Protein AF-A0A9P8IUN4-F1 (afdb_monomer_lite)

Secondary structure (DSSP, 8-state):
-----B-S-TTSPPPPHHHHHHHHHT----SS-BS-TTSS-HHHHHHHHHHHHHHS-HHHHHHHHHHHHHTS-GGG--SS---HHHHHHHHHHTT--PPPEEEETTTEEEE------------------------------------

Organism: NCBI:txid1042133

pLDDT: mean 72.27, std 20.56, range [28.48, 96.0]

Foldseek 3Di:
DPFAEEDQQPLPAHADPQLSVQLVVLDDTHPYHDHQVLQADVVSVLSSLLSCLVPPDLANQQRNLQSNQLSHDPPPPTPDNRDSVVSVVSSVVSVHNHFHWHDDPSNDIDGDDDPDPDDDDDDDDDDDDDDDDDDDDDDDDDDDDDD

Structure (mmCIF, N/CA/C/O backbone):
data_AF-A0A9P8IUN4-F1
#
_entry.id   AF-A0A9P8IUN4-F1
#
loop_
_atom_site.group_PDB
_atom_site.id
_atom_site.type_symbol
_atom_site.label_atom_id
_atom_site.label_alt_id
_atom_site.label_comp_id
_atom_site.label_asym_id
_atom_site.label_entity_id
_atom_site.label_seq_id
_atom_site.pdbx_PDB_ins_code
_atom_site.Cartn_x
_atom_site.Cartn_y
_atom_site.Cartn_z
_atom_site.occupancy
_atom_site.B_iso_or_equiv
_atom_site.auth_seq_id
_atom_site.auth_comp_id
_atom_site.auth_asym_id
_atom_site.auth_atom_id
_atom_site.pdbx_PDB_model_num
ATOM 1 N N . MET A 1 1 ? 13.930 -18.709 -18.465 1.00 41.34 1 MET A N 1
ATOM 2 C CA . MET A 1 1 ? 14.511 -17.726 -17.525 1.00 41.34 1 MET A CA 1
ATOM 3 C C . MET A 1 1 ? 13.594 -17.711 -16.317 1.00 41.34 1 MET A C 1
ATOM 5 O O . MET A 1 1 ? 12.391 -17.761 -16.528 1.00 41.34 1 MET A O 1
ATOM 9 N N . ALA A 1 2 ? 14.115 -17.779 -15.091 1.00 50.69 2 ALA A N 1
ATOM 10 C CA . ALA A 1 2 ? 13.256 -17.663 -13.914 1.00 50.69 2 ALA A CA 1
ATOM 11 C C . ALA A 1 2 ? 12.711 -16.230 -13.888 1.00 50.69 2 ALA A C 1
ATOM 13 O O . ALA A 1 2 ? 13.492 -15.288 -13.792 1.00 50.69 2 ALA A O 1
ATOM 14 N N . HIS A 1 3 ? 11.403 -16.074 -14.077 1.00 60.62 3 HIS A N 1
ATOM 15 C CA . HIS A 1 3 ? 10.742 -14.786 -13.914 1.00 60.62 3 HIS A CA 1
ATOM 16 C C . HIS A 1 3 ? 10.888 -14.376 -12.440 1.00 60.62 3 HIS A C 1
ATOM 18 O O . HIS A 1 3 ? 10.701 -15.203 -11.544 1.00 60.62 3 HIS A O 1
ATOM 24 N N . GLY A 1 4 ? 11.319 -13.141 -12.198 1.00 64.94 4 GLY A N 1
ATOM 25 C CA . GLY A 1 4 ? 11.486 -12.566 -10.871 1.00 64.94 4 GLY A CA 1
ATOM 26 C C . GLY A 1 4 ? 10.167 -12.509 -10.107 1.00 64.94 4 GLY A C 1
ATOM 27 O O . GLY A 1 4 ? 9.093 -12.555 -10.698 1.00 64.94 4 GLY A O 1
ATOM 28 N N . GLN A 1 5 ? 10.261 -12.415 -8.785 1.00 76.12 5 GLN A N 1
ATOM 29 C CA . GLN A 1 5 ? 9.135 -12.195 -7.877 1.00 76.12 5 GLN A CA 1
ATOM 30 C C . GLN A 1 5 ? 9.421 -10.964 -7.018 1.00 76.12 5 GLN A C 1
ATOM 32 O O . GLN A 1 5 ? 10.566 -10.504 -6.945 1.00 76.12 5 GLN A O 1
ATOM 37 N N . PHE A 1 6 ? 8.391 -10.456 -6.354 1.00 80.50 6 PHE A N 1
ATOM 38 C CA . PHE A 1 6 ? 8.557 -9.434 -5.334 1.00 80.50 6 PHE A CA 1
ATOM 39 C C . PHE A 1 6 ? 9.174 -10.007 -4.064 1.00 80.50 6 PHE A C 1
ATOM 41 O O . PHE A 1 6 ? 8.747 -11.052 -3.565 1.00 80.50 6 PHE A O 1
ATOM 48 N N . ASN A 1 7 ? 10.161 -9.296 -3.529 1.00 78.81 7 ASN A N 1
ATOM 49 C CA . ASN A 1 7 ? 10.559 -9.452 -2.143 1.00 78.81 7 ASN A CA 1
ATOM 50 C C . ASN A 1 7 ? 9.617 -8.591 -1.292 1.00 78.81 7 ASN A C 1
ATOM 52 O O . ASN A 1 7 ? 9.573 -7.379 -1.454 1.00 78.81 7 ASN A O 1
ATOM 56 N N . PHE A 1 8 ? 8.842 -9.229 -0.419 1.00 78.38 8 PHE A N 1
ATOM 57 C CA . PHE A 1 8 ? 7.863 -8.571 0.454 1.00 78.38 8 PHE A CA 1
ATOM 58 C C . PHE A 1 8 ? 8.358 -8.446 1.902 1.00 78.38 8 PHE A C 1
ATOM 60 O O . PHE A 1 8 ? 7.545 -8.373 2.819 1.00 78.38 8 PHE A O 1
ATOM 67 N N . THR A 1 9 ? 9.669 -8.540 2.115 1.00 75.88 9 THR A N 1
ATOM 68 C CA . THR A 1 9 ? 10.333 -8.307 3.405 1.00 75.88 9 THR A CA 1
ATOM 69 C C . THR A 1 9 ? 11.762 -7.755 3.237 1.00 75.88 9 THR A C 1
ATOM 71 O O . THR A 1 9 ? 12.655 -8.207 3.952 1.00 75.88 9 THR A O 1
ATOM 74 N N . PRO A 1 10 ? 12.082 -6.868 2.275 1.00 67.50 10 PRO A N 1
ATOM 75 C CA . PRO A 1 10 ? 13.448 -6.343 2.164 1.00 67.50 10 PRO A CA 1
ATOM 76 C C . PRO A 1 10 ? 13.849 -5.470 3.369 1.00 67.50 10 PRO A C 1
ATOM 78 O O . PRO A 1 10 ? 15.041 -5.393 3.652 1.00 67.50 10 PRO A O 1
ATOM 81 N N . SER A 1 11 ? 12.891 -4.899 4.110 1.00 70.56 11 SER A N 1
ATOM 82 C CA . SER A 1 11 ? 13.111 -4.239 5.410 1.00 70.56 11 SER A CA 1
ATOM 83 C C . SER A 1 11 ? 12.926 -5.154 6.634 1.00 70.56 11 SER A C 1
ATOM 85 O O . SER A 1 11 ? 12.839 -4.662 7.753 1.00 70.56 11 SER A O 1
ATOM 87 N N . ASP A 1 12 ? 12.795 -6.472 6.440 1.00 78.56 12 ASP A N 1
ATOM 88 C CA . ASP A 1 12 ? 12.379 -7.454 7.461 1.00 78.56 12 ASP A CA 1
ATOM 89 C C . ASP A 1 12 ? 10.958 -7.245 8.039 1.00 78.56 12 ASP A C 1
ATOM 91 O O . ASP A 1 12 ? 10.479 -8.068 8.826 1.00 78.56 12 ASP A O 1
ATOM 95 N N . ILE A 1 13 ? 10.218 -6.226 7.582 1.00 77.56 13 ILE A N 1
ATOM 96 C CA . ILE A 1 13 ? 8.808 -6.028 7.933 1.00 77.56 13 ILE A CA 1
ATOM 97 C C . ILE A 1 13 ? 7.916 -6.885 7.020 1.00 77.56 13 ILE A C 1
ATOM 99 O O . ILE A 1 13 ? 7.947 -6.741 5.795 1.00 77.56 13 ILE A O 1
ATOM 103 N N . PRO A 1 14 ? 7.065 -7.765 7.578 1.00 81.00 14 PRO A N 1
ATOM 104 C CA . PRO A 1 14 ? 6.134 -8.551 6.784 1.00 81.00 14 PRO A CA 1
ATOM 105 C C . PRO A 1 14 ? 5.013 -7.683 6.214 1.00 81.00 14 PRO A C 1
ATOM 107 O O . PRO A 1 14 ? 4.240 -7.065 6.946 1.00 81.00 14 PRO A O 1
ATOM 110 N N . TRP A 1 15 ? 4.866 -7.713 4.890 1.00 85.75 15 TRP A N 1
ATOM 111 C CA . TRP A 1 15 ? 3.750 -7.047 4.226 1.00 85.75 15 TRP A CA 1
ATOM 112 C C . TRP A 1 15 ? 2.406 -7.712 4.561 1.00 85.75 15 TRP A C 1
ATOM 114 O O . TRP A 1 15 ? 2.327 -8.950 4.614 1.00 85.75 15 TRP A O 1
ATOM 124 N N . PRO A 1 16 ? 1.315 -6.928 4.668 1.00 86.62 16 PRO A N 1
ATOM 125 C CA . PRO A 1 16 ? -0.036 -7.464 4.786 1.00 86.62 16 PRO A CA 1
ATOM 126 C C . PRO A 1 16 ? -0.366 -8.454 3.662 1.00 86.62 16 PRO A C 1
ATOM 128 O O . PRO A 1 16 ? -0.037 -8.233 2.494 1.00 86.62 16 PRO A O 1
ATOM 131 N N . THR A 1 17 ? -1.055 -9.550 3.993 1.00 90.00 17 THR A N 1
ATOM 132 C CA . THR A 1 17 ? -1.364 -10.607 3.009 1.00 90.00 17 THR A CA 1
ATOM 133 C C . THR A 1 17 ? -2.236 -10.080 1.869 1.00 90.00 17 THR A C 1
ATOM 135 O O . THR A 1 17 ? -1.988 -10.413 0.704 1.00 90.00 17 THR A O 1
ATOM 138 N N . CYS A 1 18 ? -3.212 -9.219 2.170 1.00 91.75 18 CYS A N 1
ATOM 139 C CA . CYS A 1 18 ? -4.026 -8.591 1.137 1.00 91.75 18 CYS A CA 1
ATOM 140 C C . CYS A 1 18 ? -3.193 -7.689 0.2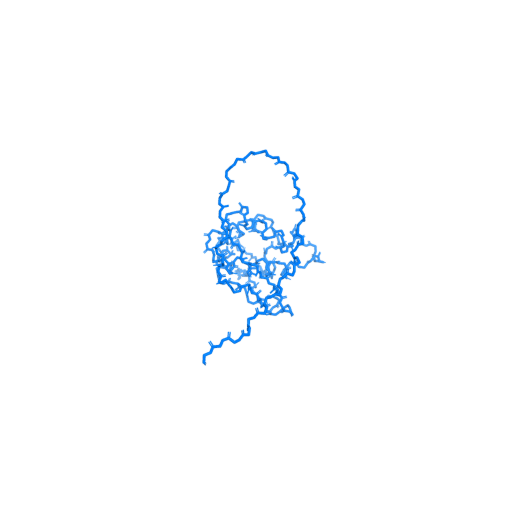05 1.00 91.75 18 CYS A C 1
ATOM 142 O O . CYS A 1 18 ? -3.283 -7.830 -1.014 1.00 91.75 18 CYS A O 1
ATOM 144 N N . ALA A 1 19 ? -2.284 -6.869 0.748 1.00 89.19 19 ALA A N 1
ATOM 145 C CA . ALA A 1 19 ? -1.389 -6.029 -0.054 1.00 89.19 19 ALA A CA 1
ATOM 146 C C . ALA A 1 19 ? -0.497 -6.861 -0.991 1.00 89.19 19 ALA A C 1
ATOM 148 O O . ALA A 1 19 ? -0.406 -6.575 -2.182 1.00 89.19 19 ALA A O 1
ATOM 149 N N . ARG A 1 20 ? 0.076 -7.968 -0.498 1.00 89.50 20 ARG A N 1
ATOM 150 C CA . ARG A 1 20 ? 0.850 -8.912 -1.329 1.00 89.50 20 ARG A CA 1
ATOM 151 C C . ARG A 1 20 ? 0.022 -9.486 -2.478 1.00 89.50 20 ARG A C 1
ATOM 153 O O . ARG A 1 20 ? 0.532 -9.666 -3.583 1.00 89.50 20 ARG A O 1
ATOM 160 N N . THR A 1 21 ? -1.250 -9.780 -2.220 1.00 90.88 21 THR A N 1
ATOM 161 C CA . THR A 1 21 ? -2.184 -10.282 -3.236 1.00 90.88 21 THR A CA 1
ATOM 162 C C . THR A 1 21 ? -2.454 -9.218 -4.298 1.00 90.88 21 THR A C 1
ATOM 164 O O . THR A 1 21 ? -2.360 -9.522 -5.485 1.00 90.88 21 THR A O 1
ATOM 167 N N . CYS A 1 22 ? -2.690 -7.970 -3.889 1.00 91.56 22 CYS A N 1
ATOM 168 C CA . CYS A 1 22 ? -2.855 -6.837 -4.799 1.00 91.56 22 CYS A CA 1
ATOM 169 C C . CYS A 1 22 ? -1.603 -6.559 -5.640 1.00 91.56 22 CYS A C 1
ATOM 171 O O . CYS A 1 22 ? -1.721 -6.345 -6.846 1.00 91.56 22 CYS A O 1
ATOM 173 N N . CYS A 1 23 ? -0.408 -6.639 -5.049 1.00 88.50 23 CYS A N 1
ATOM 174 C CA . CYS A 1 23 ? 0.848 -6.539 -5.791 1.00 88.50 23 CYS A CA 1
ATOM 175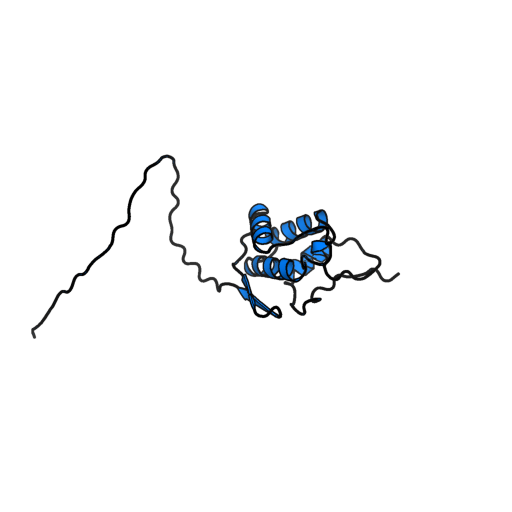 C C . CYS A 1 23 ? 0.948 -7.635 -6.855 1.00 88.50 23 CYS A C 1
ATOM 177 O O . CYS A 1 23 ? 1.170 -7.336 -8.023 1.00 88.50 23 CYS A O 1
ATOM 179 N N . ASN A 1 24 ? 0.734 -8.899 -6.480 1.00 87.38 24 ASN A N 1
ATOM 180 C CA . ASN A 1 24 ? 0.812 -10.018 -7.423 1.00 87.38 24 ASN A CA 1
ATOM 181 C C . ASN A 1 24 ? -0.247 -9.942 -8.533 1.00 87.38 24 ASN A C 1
ATOM 183 O O . ASN A 1 24 ? 0.030 -10.351 -9.656 1.00 87.38 24 ASN A O 1
ATOM 187 N N . ALA A 1 25 ? -1.444 -9.424 -8.239 1.00 86.88 25 ALA A N 1
ATOM 188 C CA . ALA A 1 25 ? -2.509 -9.261 -9.228 1.00 86.88 25 ALA A CA 1
ATOM 189 C C . ALA A 1 25 ? -2.161 -8.230 -10.314 1.00 86.88 25 ALA A C 1
ATOM 191 O O . ALA A 1 25 ? -2.628 -8.357 -11.442 1.00 86.88 25 ALA A O 1
ATOM 192 N N . ASN A 1 26 ? -1.330 -7.243 -9.976 1.00 82.56 26 ASN A N 1
ATOM 193 C CA . ASN A 1 26 ? -0.892 -6.181 -10.881 1.00 82.56 26 ASN A CA 1
ATOM 194 C C . ASN A 1 26 ? 0.553 -6.378 -11.373 1.00 82.56 26 ASN A C 1
ATOM 196 O O . ASN A 1 26 ? 1.123 -5.481 -11.989 1.00 82.56 26 ASN A O 1
ATOM 200 N N . PHE A 1 27 ? 1.177 -7.521 -11.065 1.00 81.00 27 PHE A N 1
ATOM 201 C CA . PHE A 1 27 ? 2.582 -7.773 -11.364 1.00 81.00 27 PHE A CA 1
ATOM 202 C C . PHE A 1 27 ? 2.801 -8.196 -12.812 1.00 81.00 27 PHE A C 1
ATOM 204 O O . PHE A 1 27 ? 2.441 -9.308 -13.209 1.00 81.00 27 PHE A O 1
ATOM 211 N N . ASP A 1 28 ? 3.520 -7.365 -13.558 1.00 72.25 28 ASP A N 1
ATOM 212 C CA . ASP A 1 28 ? 4.148 -7.786 -14.804 1.00 72.25 28 ASP A CA 1
ATOM 213 C C . ASP A 1 28 ? 5.421 -8.585 -14.500 1.00 72.25 28 ASP A C 1
ATOM 215 O O . ASP A 1 28 ? 6.231 -8.204 -13.664 1.00 72.25 28 ASP A O 1
ATOM 219 N N . GLN A 1 29 ? 5.623 -9.729 -15.155 1.00 72.25 29 GLN A N 1
ATOM 220 C CA . GLN A 1 29 ? 6.773 -10.594 -14.873 1.00 72.25 29 GLN A CA 1
ATOM 221 C C . GLN A 1 29 ? 8.110 -9.899 -15.189 1.00 72.25 29 GLN A C 1
ATOM 223 O O . GLN A 1 29 ? 8.443 -9.687 -16.356 1.00 72.25 29 GLN A O 1
ATOM 228 N N . PHE A 1 30 ? 8.939 -9.640 -14.171 1.00 70.19 30 PHE A N 1
ATOM 229 C CA . PHE A 1 30 ? 10.271 -9.049 -14.367 1.00 70.19 30 PHE A CA 1
ATOM 230 C C . PHE A 1 30 ? 11.357 -10.109 -14.624 1.00 70.19 30 PHE A C 1
ATOM 232 O O . PHE A 1 30 ? 11.246 -11.243 -14.161 1.00 70.19 30 PHE A O 1
ATOM 239 N N . PRO A 1 31 ? 12.465 -9.775 -15.314 1.00 73.19 31 PRO A N 1
ATOM 240 C CA . PRO A 1 31 ? 13.586 -10.701 -15.524 1.00 73.19 31 PRO A CA 1
ATOM 241 C C . PRO A 1 31 ? 14.404 -11.020 -14.260 1.00 73.19 31 PRO A C 1
ATOM 243 O O . PRO A 1 31 ? 15.189 -11.967 -14.262 1.00 73.19 31 PRO A O 1
ATOM 246 N N . LYS A 1 32 ? 14.277 -10.205 -13.205 1.00 77.12 32 LYS A N 1
ATOM 247 C CA . LYS A 1 32 ? 14.985 -10.332 -11.922 1.00 77.12 32 LYS A CA 1
ATOM 248 C C . LYS A 1 32 ? 14.024 -10.035 -10.763 1.00 77.12 32 LYS A C 1
ATOM 250 O O . LYS A 1 32 ? 13.038 -9.338 -10.995 1.00 77.12 32 LYS A O 1
ATOM 255 N N . PRO A 1 33 ? 14.288 -10.549 -9.547 1.00 76.75 33 PRO A N 1
ATOM 256 C CA . PRO A 1 33 ? 13.525 -10.174 -8.359 1.00 76.75 33 PRO A CA 1
ATOM 257 C C . PRO A 1 33 ? 13.535 -8.659 -8.130 1.00 76.75 33 PRO A C 1
ATOM 259 O O . PRO A 1 33 ? 14.543 -8.004 -8.403 1.00 76.75 33 PRO A O 1
ATOM 262 N N . VAL A 1 34 ? 12.424 -8.127 -7.625 1.00 77.94 34 VAL A N 1
ATOM 263 C CA . VAL A 1 34 ? 12.248 -6.698 -7.332 1.00 77.94 34 VAL A CA 1
ATOM 264 C C . VAL A 1 34 ? 12.065 -6.540 -5.827 1.00 77.94 34 VAL A C 1
ATOM 266 O O . VAL A 1 34 ? 11.178 -7.170 -5.253 1.00 77.94 34 VAL A O 1
ATOM 269 N N . ASN A 1 35 ? 12.913 -5.723 -5.196 1.00 76.00 35 ASN A N 1
ATOM 270 C CA . ASN A 1 35 ? 12.860 -5.499 -3.752 1.00 76.00 35 ASN A CA 1
ATOM 271 C C . ASN A 1 35 ? 11.854 -4.413 -3.366 1.00 76.00 35 ASN A C 1
ATOM 273 O O . ASN A 1 35 ? 11.105 -4.607 -2.426 1.00 76.00 35 ASN A O 1
ATOM 277 N N . HIS A 1 36 ? 11.736 -3.340 -4.146 1.00 77.56 36 HIS A N 1
ATOM 278 C CA . HIS A 1 36 ? 10.932 -2.172 -3.773 1.00 77.56 36 HIS A CA 1
ATOM 279 C C . HIS A 1 36 ? 9.873 -1.873 -4.842 1.00 77.56 36 HIS A C 1
ATOM 281 O O . HIS A 1 36 ? 9.980 -0.907 -5.596 1.00 77.56 36 HIS A O 1
ATOM 287 N N . PRO A 1 37 ? 8.873 -2.757 -5.007 1.00 76.94 37 PRO A N 1
ATOM 288 C CA . PRO A 1 37 ? 8.047 -2.765 -6.207 1.00 76.94 37 PRO A CA 1
ATOM 289 C C . PRO A 1 37 ? 7.069 -1.601 -6.324 1.00 76.94 37 PRO A C 1
ATOM 291 O O . PRO A 1 37 ? 6.622 -1.302 -7.425 1.00 76.94 37 PRO A O 1
ATOM 294 N N . LEU A 1 38 ? 6.741 -0.929 -5.223 1.00 84.12 38 LEU A N 1
ATOM 295 C CA . LEU A 1 38 ? 5.865 0.242 -5.263 1.00 84.12 38 LEU A CA 1
ATOM 296 C C . LEU A 1 38 ? 6.591 1.491 -5.769 1.00 84.12 38 LEU A C 1
ATOM 298 O O . LEU A 1 38 ? 5.956 2.371 -6.331 1.00 84.12 38 LEU A O 1
ATOM 302 N N . CYS A 1 39 ? 7.917 1.547 -5.643 1.00 81.25 39 CYS A N 1
ATOM 303 C CA . CYS A 1 39 ? 8.694 2.743 -5.969 1.00 81.25 39 CYS A CA 1
ATOM 304 C C . CYS A 1 39 ? 9.249 2.737 -7.406 1.00 81.25 39 CYS A C 1
ATOM 306 O O . CYS A 1 39 ? 9.846 3.715 -7.858 1.00 81.25 39 CYS A O 1
ATOM 308 N N . ILE A 1 40 ? 9.085 1.628 -8.138 1.00 77.12 40 ILE A N 1
ATOM 309 C CA . ILE A 1 40 ? 9.643 1.469 -9.492 1.00 77.12 40 ILE A CA 1
ATOM 310 C C . ILE A 1 40 ? 8.749 2.031 -10.600 1.00 77.12 40 ILE A C 1
ATOM 312 O O . ILE A 1 40 ? 9.224 2.181 -11.721 1.00 77.12 40 ILE A O 1
ATOM 316 N N . SER A 1 41 ? 7.457 2.255 -10.339 1.00 83.88 41 SER A N 1
ATOM 317 C CA . SER A 1 41 ? 6.502 2.674 -11.368 1.00 83.88 41 SER A CA 1
ATOM 318 C C . SER A 1 41 ? 5.231 3.253 -10.749 1.00 83.88 41 SER A C 1
ATOM 320 O O . SER A 1 41 ? 4.518 2.548 -10.030 1.00 83.88 41 SER A O 1
ATOM 322 N N . GLN A 1 42 ? 4.904 4.501 -11.097 1.00 85.00 42 GLN A N 1
ATOM 323 C CA . GLN A 1 42 ? 3.683 5.166 -10.626 1.00 85.00 42 GLN A CA 1
ATOM 324 C C . GLN A 1 42 ? 2.399 4.394 -11.008 1.00 85.00 42 GLN A C 1
ATOM 326 O O . GLN A 1 42 ? 1.601 4.117 -10.115 1.00 85.00 42 GLN A O 1
ATOM 331 N N . PRO A 1 43 ? 2.203 3.928 -12.263 1.00 88.56 43 PRO A N 1
ATOM 332 C CA . PRO A 1 43 ? 1.034 3.113 -12.609 1.00 88.56 43 PRO A CA 1
ATOM 333 C C . PRO A 1 43 ? 0.878 1.835 -11.778 1.00 88.56 43 PRO A C 1
ATOM 335 O O . PRO A 1 43 ? -0.242 1.426 -11.472 1.00 88.56 43 PRO A O 1
ATOM 338 N N . PHE A 1 44 ? 1.986 1.171 -11.435 1.00 88.25 44 PHE A N 1
ATOM 339 C CA . PHE A 1 44 ? 1.930 -0.029 -10.602 1.00 88.25 44 PHE A CA 1
ATOM 340 C C . PHE A 1 44 ? 1.477 0.324 -9.182 1.00 88.25 44 PHE A C 1
ATOM 342 O O . PHE A 1 44 ? 0.569 -0.325 -8.660 1.00 88.25 44 PHE A O 1
ATOM 349 N N . TYR A 1 45 ? 2.049 1.379 -8.596 1.00 90.00 45 TYR A N 1
ATOM 350 C CA . TYR A 1 45 ? 1.625 1.904 -7.301 1.00 90.00 45 TYR A CA 1
ATOM 351 C C . TYR A 1 45 ? 0.131 2.263 -7.287 1.00 90.00 45 TYR A C 1
ATOM 353 O O . TYR A 1 45 ? -0.597 1.746 -6.442 1.00 90.00 45 TYR A O 1
ATOM 361 N N . ASP A 1 46 ? -0.355 3.047 -8.253 1.00 90.81 46 ASP A N 1
ATOM 362 C CA . ASP A 1 46 ? -1.757 3.490 -8.306 1.00 90.81 46 ASP A CA 1
ATOM 363 C C . ASP A 1 46 ? -2.731 2.295 -8.359 1.00 90.81 46 ASP A C 1
ATOM 365 O O . ASP A 1 46 ? -3.744 2.250 -7.647 1.00 90.81 46 ASP A O 1
ATOM 369 N N . ASN A 1 47 ? -2.403 1.281 -9.169 1.00 92.31 47 ASN A N 1
ATOM 370 C CA . ASN A 1 47 ? -3.204 0.064 -9.304 1.00 92.31 47 ASN A CA 1
ATOM 371 C C . ASN A 1 47 ? -3.212 -0.774 -8.018 1.00 92.31 47 ASN A C 1
ATOM 373 O O . ASN A 1 47 ? -4.260 -1.294 -7.614 1.00 92.31 47 ASN A O 1
ATOM 377 N N . VAL A 1 48 ? -2.059 -0.905 -7.355 1.00 92.31 48 VAL A N 1
ATOM 378 C CA . VAL A 1 48 ? -1.965 -1.619 -6.077 1.00 92.31 48 VAL A CA 1
ATOM 379 C C . VAL A 1 48 ? -2.726 -0.872 -4.989 1.00 92.31 48 VAL A C 1
ATOM 381 O O . VAL A 1 48 ? -3.540 -1.496 -4.308 1.00 92.31 48 VAL A O 1
ATOM 384 N N . THR A 1 49 ? -2.538 0.441 -4.859 1.00 93.56 49 THR A N 1
ATOM 385 C CA . THR A 1 49 ? -3.226 1.275 -3.863 1.00 93.56 49 THR A CA 1
ATOM 386 C C . THR A 1 49 ? -4.743 1.212 -4.045 1.00 93.56 49 THR A C 1
ATOM 388 O O . THR A 1 49 ? -5.468 0.979 -3.077 1.00 93.56 49 THR A O 1
ATOM 391 N N . THR A 1 50 ? -5.234 1.277 -5.286 1.00 95.00 50 THR A N 1
ATOM 392 C CA . THR A 1 50 ? -6.667 1.109 -5.598 1.00 95.00 50 THR A CA 1
ATOM 393 C C . THR A 1 50 ? -7.186 -0.278 -5.200 1.00 95.00 50 THR A C 1
ATOM 395 O O . THR A 1 50 ? -8.265 -0.410 -4.611 1.00 95.00 50 THR A O 1
ATOM 398 N N . CYS A 1 51 ? -6.415 -1.333 -5.488 1.00 96.00 51 CYS A N 1
ATOM 399 C CA . CYS A 1 51 ? -6.761 -2.695 -5.085 1.00 96.00 51 CYS A CA 1
ATOM 400 C C . CYS A 1 51 ? -6.815 -2.835 -3.558 1.00 96.00 51 CYS A C 1
ATOM 402 O O . CYS A 1 51 ? -7.758 -3.440 -3.041 1.00 96.00 51 CYS A O 1
ATOM 404 N N . VAL A 1 52 ? -5.849 -2.249 -2.845 1.00 96.00 52 VAL A N 1
ATOM 405 C CA . VAL A 1 52 ? -5.769 -2.287 -1.382 1.00 96.00 52 VAL A CA 1
ATOM 406 C C . VAL A 1 52 ? -6.954 -1.561 -0.751 1.00 96.00 52 VAL A C 1
ATOM 408 O O . VAL A 1 52 ? -7.616 -2.127 0.119 1.00 96.00 52 VAL A O 1
ATOM 411 N N . ALA A 1 53 ? -7.281 -0.363 -1.240 1.00 95.56 53 ALA A N 1
ATOM 412 C CA . ALA A 1 53 ? -8.433 0.409 -0.778 1.00 95.56 53 ALA A CA 1
ATOM 413 C C . ALA A 1 53 ? -9.759 -0.357 -0.935 1.00 95.56 53 ALA A C 1
ATOM 415 O O . ALA A 1 53 ? -10.617 -0.301 -0.055 1.00 95.56 53 ALA A O 1
ATOM 416 N N . SER A 1 54 ? -9.908 -1.107 -2.032 1.00 94.56 54 SER A N 1
ATOM 417 C CA . SER A 1 54 ? -11.156 -1.805 -2.365 1.00 94.56 54 SER A CA 1
ATOM 418 C C . SER A 1 54 ? -11.319 -3.170 -1.690 1.00 94.56 54 SER A C 1
ATOM 420 O O . SER A 1 54 ? -12.448 -3.610 -1.478 1.00 94.56 54 SER A O 1
ATOM 422 N N . ASN A 1 55 ? -10.219 -3.878 -1.409 1.00 95.56 55 ASN A N 1
ATOM 423 C CA . ASN A 1 55 ? -10.269 -5.299 -1.036 1.00 95.56 55 ASN A CA 1
ATOM 424 C C . ASN A 1 55 ? -9.702 -5.608 0.352 1.00 95.56 55 ASN A C 1
ATOM 426 O O . ASN A 1 55 ? -9.986 -6.682 0.884 1.00 95.56 55 ASN A O 1
ATOM 430 N N . CYS A 1 56 ? -8.898 -4.715 0.930 1.00 93.69 56 CYS A N 1
ATOM 431 C CA . CYS A 1 56 ? -8.226 -4.978 2.197 1.00 93.69 56 CYS A CA 1
ATOM 432 C C . CYS A 1 56 ? -8.980 -4.379 3.382 1.00 93.69 56 CYS A C 1
ATOM 434 O O . CYS A 1 56 ? -9.709 -3.394 3.253 1.00 93.69 56 CYS A O 1
ATOM 436 N N . THR A 1 57 ? -8.772 -4.968 4.559 1.00 94.44 57 THR A N 1
ATOM 437 C CA . THR A 1 57 ? -9.327 -4.443 5.814 1.00 94.44 57 THR A CA 1
ATOM 438 C C . THR A 1 57 ? -8.705 -3.095 6.184 1.00 94.44 57 THR A C 1
ATOM 440 O O . THR A 1 57 ? -7.583 -2.796 5.782 1.00 94.44 57 THR A O 1
ATOM 443 N N . GLU A 1 58 ? -9.390 -2.297 7.006 1.00 93.25 58 GLU A N 1
ATOM 444 C CA . GLU A 1 58 ? -8.880 -0.999 7.483 1.00 93.25 58 GLU A CA 1
ATOM 445 C C . GLU A 1 58 ? -7.479 -1.106 8.116 1.00 93.25 58 GLU A C 1
ATOM 447 O O . GLU A 1 58 ? -6.619 -0.251 7.894 1.00 93.25 58 GLU A O 1
ATOM 452 N N . TYR A 1 59 ? -7.241 -2.189 8.868 1.00 91.31 59 TYR A N 1
ATOM 453 C CA . TYR A 1 59 ? -5.939 -2.521 9.446 1.00 91.31 59 TYR A CA 1
ATOM 454 C C . TYR A 1 59 ? -4.880 -2.738 8.361 1.00 91.31 59 TYR A C 1
ATOM 456 O O . TYR A 1 59 ? -3.805 -2.148 8.413 1.00 91.31 59 TYR A O 1
ATOM 464 N N . GLU A 1 60 ? -5.175 -3.566 7.357 1.00 93.19 60 GLU A N 1
ATOM 465 C CA . GLU A 1 60 ? -4.231 -3.865 6.276 1.00 93.19 60 GLU A CA 1
ATOM 466 C C . GLU A 1 60 ? -3.955 -2.646 5.391 1.00 93.19 60 GLU A C 1
ATOM 468 O O . GLU A 1 60 ? -2.837 -2.504 4.906 1.00 93.19 60 GLU A O 1
ATOM 473 N N . GLN A 1 61 ? -4.936 -1.757 5.214 1.00 93.62 61 GLN A N 1
ATOM 474 C CA . GLN A 1 61 ? -4.759 -0.479 4.521 1.00 93.62 61 GLN A CA 1
ATOM 475 C C . GLN A 1 61 ? -3.804 0.445 5.293 1.00 93.62 61 GLN A C 1
ATOM 477 O O . GLN A 1 61 ? -2.875 1.002 4.711 1.00 93.62 61 GLN A O 1
ATOM 482 N N . GLY A 1 62 ? -3.986 0.568 6.611 1.00 90.31 62 GLY A N 1
ATOM 483 C CA . GLY A 1 62 ? -3.081 1.345 7.459 1.00 90.31 62 GLY A CA 1
ATOM 484 C C . GLY A 1 62 ? -1.668 0.753 7.519 1.00 90.31 62 GLY A C 1
ATOM 485 O O . GLY A 1 62 ? -0.679 1.477 7.414 1.00 90.31 62 GLY A O 1
ATOM 486 N N . ALA A 1 63 ? -1.557 -0.573 7.619 1.00 90.56 63 ALA A N 1
ATOM 487 C CA . ALA A 1 63 ? -0.274 -1.268 7.596 1.00 90.56 63 ALA A CA 1
ATOM 488 C C . ALA A 1 63 ? 0.429 -1.143 6.234 1.00 90.56 63 ALA A C 1
ATOM 490 O O . ALA A 1 63 ? 1.643 -0.964 6.196 1.00 90.56 63 ALA A O 1
ATOM 491 N N . TYR A 1 64 ? -0.317 -1.178 5.126 1.00 91.69 64 TYR A N 1
ATOM 492 C CA . TYR A 1 64 ? 0.217 -0.925 3.787 1.00 91.69 64 TYR A CA 1
ATOM 493 C C . TYR A 1 64 ? 0.863 0.459 3.684 1.00 91.69 64 TYR A C 1
ATOM 495 O O . TYR A 1 64 ? 1.971 0.547 3.170 1.00 91.69 64 TYR A O 1
ATOM 503 N N . ALA A 1 65 ? 0.236 1.508 4.227 1.00 90.44 65 ALA A N 1
ATOM 504 C CA . ALA A 1 65 ? 0.807 2.856 4.194 1.00 90.44 65 ALA A CA 1
ATOM 505 C C . ALA A 1 65 ? 2.162 2.949 4.917 1.00 90.44 65 ALA A C 1
ATOM 507 O O . ALA A 1 65 ? 3.096 3.554 4.398 1.00 90.44 65 ALA A O 1
ATOM 508 N N . VAL A 1 66 ? 2.291 2.301 6.081 1.00 88.44 66 VAL A N 1
ATOM 509 C CA . VAL A 1 66 ? 3.556 2.250 6.837 1.00 88.44 66 VAL A CA 1
ATOM 510 C C . VAL A 1 66 ? 4.630 1.483 6.066 1.00 88.44 66 VAL A C 1
ATOM 512 O O . VAL A 1 66 ? 5.766 1.933 5.959 1.00 88.44 66 VAL A O 1
ATOM 515 N N . VAL A 1 67 ? 4.276 0.320 5.518 1.00 87.38 67 VAL A N 1
ATOM 516 C CA . VAL A 1 67 ? 5.216 -0.506 4.751 1.00 87.38 67 VAL A CA 1
ATOM 517 C C . VAL A 1 67 ? 5.659 0.205 3.476 1.00 87.38 67 VAL A C 1
ATOM 519 O O . VAL A 1 67 ? 6.837 0.170 3.149 1.00 87.38 67 VAL A O 1
ATOM 522 N N . ALA A 1 68 ? 4.747 0.866 2.766 1.00 86.62 68 ALA A N 1
ATOM 523 C CA . ALA A 1 68 ? 5.059 1.550 1.518 1.00 86.62 68 ALA A CA 1
ATOM 524 C C . ALA A 1 68 ? 6.070 2.694 1.716 1.00 86.62 68 ALA A C 1
ATOM 526 O O . ALA A 1 68 ? 6.965 2.845 0.892 1.00 86.62 68 ALA A O 1
ATOM 527 N N . GLU A 1 69 ? 5.978 3.444 2.819 1.00 84.88 69 GLU A N 1
ATOM 528 C CA . GLU A 1 69 ? 6.970 4.466 3.188 1.00 84.88 69 GLU A CA 1
ATOM 529 C C . GLU A 1 69 ? 8.341 3.845 3.503 1.00 84.88 69 GLU A C 1
ATOM 531 O O . GLU A 1 69 ? 9.360 4.265 2.957 1.00 84.88 69 GLU A O 1
ATOM 536 N N . ILE A 1 70 ? 8.377 2.820 4.363 1.00 81.75 70 ILE A N 1
ATOM 537 C CA . ILE A 1 70 ? 9.635 2.183 4.794 1.00 81.75 70 ILE A CA 1
ATOM 538 C C . ILE A 1 70 ? 10.357 1.537 3.609 1.00 81.75 70 ILE A C 1
ATOM 540 O O . ILE A 1 70 ? 11.583 1.601 3.509 1.00 81.75 70 ILE A O 1
ATOM 544 N N . GLU A 1 71 ? 9.594 0.937 2.698 1.00 79.12 71 GLU A N 1
ATOM 545 C CA . GLU A 1 71 ? 10.125 0.208 1.554 1.00 79.12 71 GLU A CA 1
ATOM 546 C C . GLU A 1 71 ? 10.433 1.089 0.345 1.00 79.12 71 GLU A C 1
ATOM 548 O O . GLU A 1 71 ? 10.883 0.563 -0.669 1.00 79.12 71 GLU A O 1
ATOM 553 N N . CYS A 1 72 ? 10.236 2.404 0.433 1.00 77.00 72 CYS A N 1
ATOM 554 C CA . CYS A 1 72 ? 10.578 3.353 -0.624 1.00 77.00 72 CYS A CA 1
ATOM 555 C C . CYS A 1 72 ? 11.465 4.487 -0.094 1.00 77.00 72 CYS A C 1
ATOM 557 O O . CYS A 1 72 ? 11.046 5.646 -0.065 1.00 77.00 72 CYS A O 1
ATOM 559 N N . PRO A 1 73 ? 12.712 4.191 0.320 1.00 65.94 73 PRO A N 1
ATOM 560 C CA . PRO A 1 73 ? 13.610 5.212 0.838 1.00 65.94 73 PRO A CA 1
ATOM 561 C C . PRO A 1 73 ? 13.934 6.273 -0.228 1.00 65.94 73 PRO A C 1
ATOM 563 O O . PRO A 1 73 ? 14.342 5.959 -1.349 1.00 65.94 73 PRO A O 1
ATOM 566 N N . LYS A 1 74 ? 13.810 7.549 0.161 1.00 59.66 74 LYS A N 1
ATOM 567 C CA . LYS A 1 74 ? 13.995 8.747 -0.687 1.00 59.66 74 LYS A CA 1
ATOM 568 C C . LYS A 1 74 ? 15.366 8.851 -1.377 1.00 59.66 74 LYS A C 1
ATOM 570 O O . LYS A 1 74 ? 15.501 9.555 -2.375 1.00 59.66 74 LYS A O 1
ATOM 575 N N . ASP A 1 75 ? 16.375 8.140 -0.879 1.00 57.25 75 ASP A N 1
ATOM 576 C CA . ASP A 1 75 ? 17.777 8.303 -1.286 1.00 57.25 75 ASP A CA 1
ATOM 577 C C . ASP A 1 75 ? 18.220 7.422 -2.472 1.00 57.25 75 ASP A C 1
ATOM 579 O O . ASP A 1 75 ? 19.360 7.537 -2.927 1.00 57.25 75 ASP A O 1
ATOM 583 N N . GLU A 1 76 ? 17.351 6.562 -3.012 1.00 60.75 76 GLU A N 1
ATOM 584 C CA . GLU A 1 76 ? 17.737 5.593 -4.056 1.00 60.75 76 GLU A CA 1
ATOM 585 C C . GLU A 1 76 ? 17.348 5.989 -5.495 1.00 60.75 76 GLU A C 1
ATOM 587 O O . GLU A 1 76 ? 17.591 5.233 -6.437 1.00 60.75 76 GLU A O 1
ATOM 592 N N . GLY A 1 77 ? 16.811 7.196 -5.710 1.00 59.28 77 GLY A N 1
ATOM 593 C CA . GLY A 1 77 ? 16.470 7.685 -7.055 1.00 59.28 77 GLY A CA 1
ATOM 594 C C . GLY A 1 77 ? 15.275 6.964 -7.689 1.00 59.28 77 GLY A C 1
ATOM 595 O O . GLY A 1 77 ? 15.215 6.825 -8.912 1.00 59.28 77 GLY A O 1
ATOM 596 N N . TYR A 1 78 ? 14.351 6.488 -6.853 1.00 64.69 78 TYR A N 1
ATOM 597 C CA . TYR A 1 78 ? 13.094 5.879 -7.271 1.00 64.69 78 TYR A CA 1
ATOM 598 C C . TYR A 1 78 ? 12.201 6.859 -8.043 1.00 64.69 78 TYR A C 1
ATOM 600 O O . TYR A 1 78 ? 12.269 8.073 -7.851 1.00 64.69 78 TYR A O 1
ATOM 608 N N . GLU A 1 79 ? 11.372 6.321 -8.943 1.00 61.81 79 GLU A N 1
ATOM 609 C CA . GLU A 1 79 ? 10.445 7.121 -9.759 1.00 61.81 79 GLU A CA 1
ATOM 610 C C . GLU A 1 79 ? 9.286 7.668 -8.914 1.00 61.81 79 GLU A C 1
ATOM 612 O O . GLU A 1 79 ? 8.731 8.718 -9.232 1.00 61.81 79 GLU A O 1
ATOM 617 N N . VAL A 1 80 ? 8.962 6.975 -7.818 1.00 61.69 80 VAL A N 1
ATOM 618 C CA . VAL A 1 80 ? 7.918 7.359 -6.867 1.00 61.69 80 VAL A CA 1
ATOM 619 C C . VAL A 1 80 ? 8.557 7.663 -5.514 1.00 61.69 80 VAL A C 1
ATOM 621 O O . VAL A 1 80 ? 9.223 6.805 -4.932 1.00 61.69 80 VAL A O 1
ATOM 624 N N . ASP A 1 81 ? 8.333 8.880 -5.019 1.00 69.00 81 ASP A N 1
ATOM 625 C CA . ASP A 1 81 ? 8.614 9.260 -3.634 1.00 69.00 81 ASP A CA 1
ATOM 626 C C . ASP A 1 81 ? 7.368 8.963 -2.791 1.00 69.00 81 ASP A C 1
ATOM 628 O O . ASP A 1 81 ? 6.333 9.612 -2.961 1.00 69.00 81 ASP A O 1
ATOM 632 N N . ILE A 1 82 ? 7.447 7.939 -1.937 1.00 73.69 82 ILE A N 1
ATOM 633 C CA . ILE A 1 82 ? 6.313 7.486 -1.135 1.00 73.69 82 ILE A CA 1
ATOM 634 C C . ILE A 1 82 ? 6.442 8.020 0.288 1.00 73.69 82 ILE A C 1
ATOM 636 O O . ILE A 1 82 ? 7.314 7.623 1.057 1.00 73.69 82 ILE A O 1
ATOM 640 N N . ASP A 1 83 ? 5.506 8.894 0.643 1.00 80.12 83 ASP A N 1
ATOM 641 C CA . ASP A 1 83 ? 5.288 9.387 1.997 1.00 80.12 83 ASP A CA 1
ATOM 642 C C . ASP A 1 83 ? 4.029 8.736 2.580 1.00 80.12 83 ASP A C 1
ATOM 644 O O . ASP A 1 83 ? 3.003 8.652 1.899 1.00 80.12 83 ASP A O 1
ATOM 648 N N . LYS A 1 84 ? 4.074 8.278 3.836 1.00 81.75 84 LYS A N 1
ATOM 649 C CA . LYS A 1 84 ? 2.936 7.581 4.457 1.00 81.75 84 LYS A CA 1
ATOM 650 C C . LYS A 1 84 ? 1.656 8.413 4.426 1.00 81.75 84 LYS A C 1
ATOM 652 O O . LYS A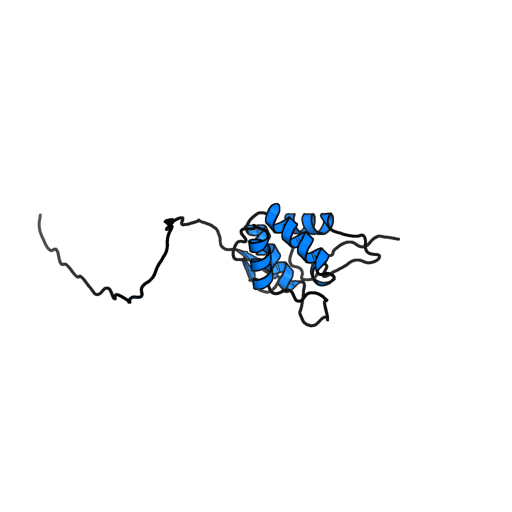 1 84 ? 0.587 7.857 4.168 1.00 81.75 84 LYS A O 1
ATOM 657 N N . ASP A 1 85 ? 1.735 9.719 4.679 1.00 84.56 85 ASP A N 1
ATOM 658 C CA . ASP A 1 85 ? 0.546 10.572 4.702 1.00 84.56 85 ASP A CA 1
ATOM 659 C C . ASP A 1 85 ? -0.039 10.739 3.291 1.00 84.56 85 ASP A C 1
ATOM 661 O O . ASP A 1 85 ? -1.263 10.798 3.141 1.00 84.56 85 ASP A O 1
ATOM 665 N N . ALA A 1 86 ? 0.811 10.719 2.257 1.00 86.31 86 ALA A N 1
ATOM 666 C CA . ALA A 1 86 ? 0.372 10.660 0.864 1.00 86.31 86 ALA A CA 1
ATOM 667 C C . ALA A 1 86 ? -0.324 9.327 0.546 1.00 86.31 86 ALA A C 1
ATOM 669 O O . ALA A 1 86 ? -1.437 9.342 0.028 1.00 86.31 86 ALA A O 1
ATOM 670 N N . VAL A 1 87 ? 0.236 8.182 0.961 1.00 88.25 87 VAL A N 1
ATOM 671 C CA . VAL A 1 87 ? -0.420 6.872 0.761 1.00 88.25 87 VAL A CA 1
ATOM 672 C C . VAL A 1 87 ? -1.771 6.811 1.472 1.00 88.25 87 VAL A C 1
ATOM 674 O O . VAL A 1 87 ? -2.746 6.293 0.930 1.00 88.25 87 VAL A O 1
ATOM 677 N N . VAL A 1 88 ? -1.867 7.357 2.687 1.00 90.19 88 VAL A N 1
ATOM 678 C CA . VAL A 1 88 ? -3.137 7.441 3.422 1.00 90.19 88 VAL A CA 1
ATOM 679 C C . VAL A 1 88 ? -4.157 8.305 2.678 1.00 90.19 88 VAL A C 1
ATOM 681 O O . VAL A 1 88 ? -5.345 7.968 2.687 1.00 90.19 88 VAL A O 1
ATOM 684 N N . ALA A 1 89 ? -3.729 9.408 2.061 1.00 91.25 89 ALA A N 1
ATOM 685 C CA . ALA A 1 89 ? -4.598 10.238 1.233 1.00 91.25 89 ALA A CA 1
ATOM 686 C C . ALA A 1 89 ? -5.065 9.477 -0.018 1.00 91.25 89 ALA A C 1
ATOM 688 O O . ALA A 1 89 ? -6.271 9.379 -0.237 1.00 91.25 89 ALA A O 1
ATOM 689 N N . ASP A 1 90 ? -4.149 8.836 -0.744 1.00 92.12 90 ASP A N 1
ATOM 690 C CA . ASP A 1 90 ? -4.456 8.066 -1.955 1.00 92.12 90 ASP A CA 1
ATOM 691 C C . ASP A 1 90 ? -5.421 6.905 -1.668 1.00 92.12 90 ASP A C 1
ATOM 693 O O . ASP A 1 90 ? -6.370 6.664 -2.417 1.00 92.12 90 ASP A O 1
ATOM 697 N N . LEU A 1 91 ? -5.236 6.207 -0.541 1.00 93.19 91 LEU A N 1
ATOM 698 C CA . LEU A 1 91 ? -6.158 5.163 -0.088 1.00 93.19 91 LEU A CA 1
ATOM 699 C C . LEU A 1 91 ? -7.566 5.716 0.149 1.00 93.19 91 LEU A C 1
ATOM 701 O O . LEU A 1 91 ? -8.539 5.065 -0.225 1.00 93.19 91 LEU A O 1
ATOM 705 N N . LYS A 1 92 ? -7.693 6.898 0.766 1.00 93.62 92 LYS A N 1
ATOM 706 C CA . LYS A 1 92 ? -8.995 7.541 1.015 1.00 93.62 92 LYS A CA 1
ATOM 707 C C . LYS A 1 92 ? -9.643 8.026 -0.278 1.00 93.62 92 LYS A C 1
ATOM 709 O O . LYS A 1 92 ? -10.846 7.832 -0.446 1.00 93.62 92 LYS A O 1
ATOM 714 N N . ASP A 1 93 ? -8.863 8.591 -1.193 1.00 93.56 93 ASP A N 1
ATOM 715 C CA . ASP A 1 93 ? -9.340 9.038 -2.505 1.00 93.56 93 ASP A CA 1
ATOM 716 C C . ASP A 1 93 ? -9.818 7.854 -3.362 1.00 93.56 93 ASP A C 1
ATOM 718 O O . ASP A 1 93 ? -10.809 7.967 -4.088 1.00 93.56 93 ASP A O 1
ATOM 722 N N . ALA A 1 94 ? -9.202 6.680 -3.194 1.00 92.81 94 ALA A N 1
ATOM 723 C CA . ALA A 1 94 ? -9.650 5.414 -3.775 1.00 92.81 94 ALA A CA 1
ATOM 724 C C . ALA A 1 94 ? -10.849 4.765 -3.040 1.00 92.81 94 ALA A C 1
ATOM 726 O O . ALA A 1 94 ? -11.297 3.684 -3.427 1.00 92.81 94 ALA A O 1
ATOM 727 N N . GLY A 1 95 ? -11.395 5.406 -1.999 1.00 93.25 95 GLY A N 1
ATOM 728 C CA . GLY A 1 95 ? -12.568 4.938 -1.247 1.00 93.25 95 GLY A CA 1
ATOM 729 C C . GLY A 1 95 ? -12.263 4.035 -0.046 1.00 93.25 95 GLY A C 1
ATOM 730 O O . GLY A 1 95 ? -13.183 3.447 0.525 1.00 93.25 95 GLY A O 1
ATOM 731 N N . GLY A 1 96 ? -10.995 3.918 0.341 1.00 93.56 96 GLY A N 1
ATOM 732 C CA . GLY A 1 96 ? -10.535 3.183 1.514 1.00 93.56 96 GLY A CA 1
ATOM 733 C C . GLY A 1 96 ? -10.803 3.906 2.839 1.00 93.56 96 GLY A C 1
ATOM 734 O O . GLY A 1 96 ? -11.165 5.081 2.902 1.00 93.56 96 GLY A O 1
ATOM 735 N N . THR A 1 97 ? -10.601 3.178 3.933 1.00 95.25 97 THR A N 1
ATOM 736 C CA . THR A 1 97 ? -10.781 3.642 5.319 1.00 95.25 97 THR A CA 1
ATOM 737 C C . THR A 1 97 ? -9.586 3.207 6.179 1.00 95.25 97 THR A C 1
ATOM 739 O O . THR A 1 97 ? -9.746 2.441 7.126 1.00 95.25 97 THR A O 1
ATOM 742 N N . PRO A 1 98 ? -8.355 3.650 5.854 1.00 91.94 98 PRO A N 1
ATOM 743 C CA . PRO A 1 98 ? -7.157 3.183 6.542 1.00 91.94 98 PRO A CA 1
ATOM 744 C C . PRO A 1 98 ? -7.182 3.536 8.031 1.00 91.94 98 PRO A C 1
ATOM 746 O O . PRO A 1 98 ? -7.414 4.689 8.409 1.00 91.94 98 PRO A O 1
ATOM 749 N N . GLN A 1 99 ? -6.886 2.547 8.876 1.00 92.19 99 GLN A N 1
ATOM 750 C CA . GLN A 1 99 ? -6.591 2.784 10.286 1.00 92.19 99 GLN A CA 1
ATOM 751 C C . GLN A 1 99 ? -5.271 3.540 10.438 1.00 92.19 99 GLN A C 1
ATOM 753 O O . GLN A 1 99 ? -4.348 3.393 9.638 1.00 92.19 99 GLN A O 1
ATOM 758 N N . SER A 1 100 ? -5.165 4.340 11.499 1.00 89.31 100 SER A N 1
ATOM 759 C CA . SER A 1 100 ? -3.903 4.996 11.830 1.00 89.31 100 SER A CA 1
ATOM 760 C C . SER A 1 100 ? -2.912 3.955 12.342 1.00 89.31 100 SER A C 1
ATOM 762 O O . SER A 1 100 ? -3.144 3.341 13.388 1.00 89.31 100 SER A O 1
ATOM 764 N N . CYS A 1 101 ? -1.810 3.789 11.614 1.00 88.81 101 CYS A N 1
ATOM 765 C CA . CYS A 1 101 ? -0.723 2.882 11.951 1.00 88.81 101 CYS A CA 1
ATOM 766 C C . CYS A 1 101 ? 0.625 3.610 11.957 1.00 88.81 101 CYS A C 1
ATOM 768 O O . CYS A 1 101 ? 0.824 4.601 11.249 1.00 88.81 101 CYS A O 1
ATOM 770 N N . GLU A 1 102 ? 1.551 3.096 12.758 1.00 85.56 102 GLU A N 1
ATOM 771 C CA . GLU A 1 102 ? 2.920 3.586 12.878 1.00 85.56 102 GLU A CA 1
ATOM 772 C C . GLU A 1 102 ? 3.905 2.417 12.834 1.00 85.56 102 GLU A C 1
ATOM 774 O O . GLU A 1 102 ? 3.648 1.339 13.380 1.00 85.56 102 GLU A O 1
ATOM 779 N N . GLY A 1 103 ? 5.041 2.642 12.175 1.00 78.81 103 GLY A N 1
ATOM 780 C CA . GLY A 1 103 ? 6.190 1.750 12.244 1.00 78.81 103 GLY A CA 1
ATOM 781 C C . GLY A 1 103 ? 6.941 1.985 13.550 1.00 78.81 103 GLY A C 1
ATOM 782 O O . GLY A 1 103 ? 7.390 3.093 13.831 1.00 78.81 103 GLY A O 1
ATOM 783 N N . ILE A 1 104 ? 7.087 0.940 14.354 1.00 77.25 104 ILE A N 1
ATOM 784 C CA . ILE A 1 104 ? 7.871 0.937 15.583 1.00 77.25 104 ILE A CA 1
ATOM 785 C C . ILE A 1 104 ? 9.200 0.252 15.291 1.00 77.25 104 ILE A C 1
ATOM 787 O O . ILE A 1 104 ? 9.242 -0.920 14.910 1.00 77.25 104 ILE A O 1
ATOM 791 N N . ASN A 1 105 ? 10.286 0.999 15.496 1.00 68.31 105 ASN A N 1
ATOM 792 C CA . ASN A 1 105 ? 11.667 0.535 15.341 1.00 68.31 105 ASN A CA 1
ATOM 793 C C . ASN A 1 105 ? 11.992 -0.077 13.961 1.00 68.31 105 ASN A C 1
ATOM 795 O O . ASN A 1 105 ? 12.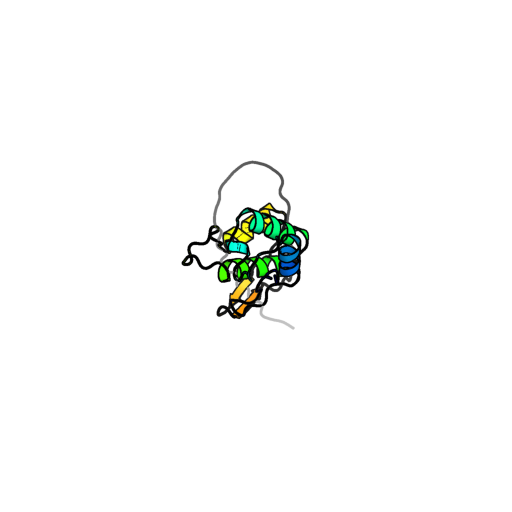897 -0.894 13.883 1.00 68.31 105 ASN A O 1
ATOM 799 N N . ASN A 1 106 ? 11.271 0.288 12.892 1.00 62.22 106 ASN A N 1
ATOM 800 C CA . ASN A 1 106 ? 11.419 -0.289 11.543 1.00 62.22 106 ASN A CA 1
ATOM 801 C C . ASN A 1 106 ? 11.275 -1.824 11.473 1.00 62.22 106 ASN A C 1
ATOM 803 O O . ASN A 1 106 ? 11.729 -2.435 10.517 1.00 62.22 106 ASN A O 1
ATOM 807 N N . GLU A 1 107 ? 10.634 -2.450 12.464 1.00 63.78 107 GLU A N 1
ATOM 808 C CA . GLU A 1 107 ? 10.479 -3.914 12.529 1.00 63.78 107 GLU A CA 1
ATOM 809 C C . GLU A 1 107 ? 9.030 -4.335 12.812 1.00 63.78 107 GLU A C 1
ATOM 811 O O . GLU A 1 107 ? 8.617 -5.448 12.496 1.00 63.78 107 GLU A O 1
ATOM 816 N N . THR A 1 108 ? 8.231 -3.466 13.438 1.00 77.12 108 THR A N 1
ATOM 817 C CA . THR A 1 108 ? 6.864 -3.789 13.868 1.00 77.12 108 THR A CA 1
ATOM 818 C C . THR A 1 108 ? 5.891 -2.699 13.443 1.00 77.12 108 THR A C 1
ATOM 820 O O . THR A 1 108 ? 6.195 -1.521 13.564 1.00 77.12 108 THR A O 1
ATOM 823 N N . ILE A 1 109 ? 4.693 -3.074 12.994 1.00 83.31 109 ILE A N 1
ATOM 824 C CA . ILE A 1 109 ? 3.610 -2.126 12.704 1.00 83.31 109 ILE A CA 1
ATOM 825 C C . ILE A 1 109 ? 2.620 -2.159 13.862 1.00 83.31 109 ILE A C 1
ATOM 827 O O . ILE A 1 109 ? 2.093 -3.222 14.201 1.00 83.31 109 ILE A O 1
ATOM 831 N N . GLN A 1 110 ? 2.330 -0.996 14.438 1.00 84.19 110 GLN A N 1
ATOM 832 C CA . GLN A 1 110 ? 1.282 -0.844 15.438 1.00 84.19 110 GLN A CA 1
ATOM 833 C C . GLN A 1 110 ? 0.165 0.045 14.895 1.00 84.19 110 GLN A C 1
ATOM 835 O O . GLN A 1 110 ? 0.403 1.175 14.488 1.00 84.19 110 GLN A O 1
ATOM 840 N N . CYS A 1 111 ? -1.064 -0.464 14.922 1.00 85.31 111 CYS A N 1
ATOM 841 C CA . CYS A 1 111 ? -2.261 0.268 14.520 1.00 85.31 111 CYS A CA 1
ATOM 842 C C . CYS A 1 111 ? -3.132 0.590 15.736 1.00 85.31 111 CYS A C 1
ATOM 844 O O . CYS A 1 111 ? -3.086 -0.114 16.751 1.00 85.31 111 CYS A O 1
ATOM 846 N N . GLN A 1 112 ? -3.942 1.646 15.642 1.00 84.75 112 GLN A N 1
ATOM 847 C CA . GLN A 1 112 ? -4.952 1.943 16.656 1.00 84.75 112 GLN A CA 1
ATOM 848 C C . GLN 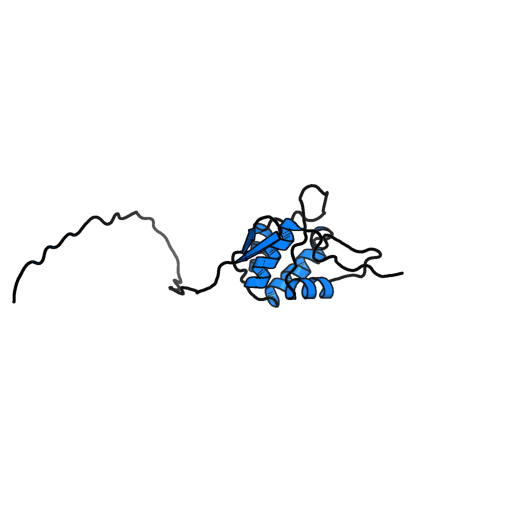A 1 112 ? -5.918 0.756 16.804 1.00 84.75 112 GLN A C 1
ATOM 850 O O . GLN A 1 112 ? -6.523 0.308 15.833 1.00 84.75 112 GLN A O 1
ATOM 855 N N . ASN A 1 113 ? -6.088 0.255 18.032 1.00 61.09 113 ASN A N 1
ATOM 856 C CA . ASN A 1 113 ? -7.100 -0.756 18.331 1.00 61.09 113 ASN A CA 1
ATOM 857 C C . ASN A 1 113 ? -8.476 -0.081 18.303 1.00 61.09 113 ASN A C 1
ATOM 859 O O . ASN A 1 113 ? -8.843 0.638 19.234 1.00 61.09 113 ASN A O 1
ATOM 863 N N . GLY A 1 114 ? -9.235 -0.288 17.229 1.00 53.16 114 GLY A N 1
ATOM 864 C CA . GLY A 1 114 ? -10.579 0.258 17.097 1.00 53.16 114 GLY A CA 1
ATOM 865 C C . GLY A 1 114 ? -11.530 -0.312 18.152 1.00 53.16 114 GLY A C 1
ATOM 866 O O . GLY A 1 114 ? -12.057 -1.407 17.995 1.00 53.16 114 GLY A O 1
ATOM 867 N N . THR A 1 115 ? -11.823 0.458 19.200 1.00 35.47 115 THR A N 1
ATOM 868 C CA . THR A 1 115 ? -13.207 0.543 19.682 1.00 35.47 115 THR A CA 1
ATOM 869 C C . THR A 1 115 ? -13.722 1.878 19.174 1.00 35.47 115 THR A C 1
ATOM 871 O O . THR A 1 115 ? -13.334 2.927 19.676 1.00 35.47 115 THR A O 1
ATOM 874 N N . ALA A 1 116 ? -14.515 1.845 18.106 1.00 40.81 116 ALA A N 1
ATOM 875 C CA . ALA A 1 116 ? -15.117 3.039 17.539 1.00 40.81 116 ALA A CA 1
ATOM 876 C C . ALA A 1 116 ? -16.064 3.687 18.565 1.00 40.81 116 ALA A C 1
ATOM 878 O O . ALA A 1 116 ? -17.156 3.174 18.811 1.00 40.81 116 ALA A O 1
ATOM 879 N N . GLU A 1 117 ? -15.687 4.835 19.130 1.00 30.38 117 GLU A N 1
ATOM 880 C CA . GLU A 1 117 ? -16.656 5.757 19.723 1.00 30.38 117 GLU A CA 1
ATOM 881 C C . GLU A 1 117 ? -17.341 6.524 18.589 1.00 30.38 117 GLU A C 1
ATOM 883 O O . GLU A 1 117 ? -16.941 7.607 18.169 1.00 30.38 117 GLU A O 1
ATOM 888 N N . ASN A 1 118 ? -18.402 5.915 18.063 1.00 39.91 118 ASN A N 1
ATOM 889 C CA . ASN A 1 118 ? -19.414 6.625 17.300 1.00 39.91 118 ASN A CA 1
ATOM 890 C C . ASN A 1 118 ? -20.180 7.569 18.244 1.00 39.91 118 ASN A C 1
ATOM 892 O O . ASN A 1 118 ? -21.116 7.153 18.924 1.00 39.91 118 ASN A O 1
ATOM 896 N N . ALA A 1 119 ? -19.812 8.846 18.245 1.00 31.39 119 ALA A N 1
ATOM 897 C CA . ALA A 1 119 ? -20.680 9.966 18.601 1.00 31.39 119 ALA A CA 1
ATOM 898 C C . ALA A 1 119 ? -20.098 11.232 17.947 1.00 31.39 119 ALA A C 1
ATOM 900 O O . ALA A 1 119 ? -18.995 11.641 18.267 1.00 31.39 119 ALA A O 1
ATOM 901 N N . GLY A 1 120 ? -20.734 11.918 17.009 1.00 28.80 120 GLY A N 1
ATOM 902 C CA . GLY A 1 120 ? -22.059 11.771 16.453 1.00 28.80 120 GLY A CA 1
ATOM 903 C C . GLY A 1 120 ? -22.338 12.934 15.496 1.00 28.80 120 GLY A C 1
ATOM 904 O O . GLY A 1 120 ? -21.604 13.913 15.433 1.00 28.80 120 GLY A O 1
ATOM 905 N N . VAL A 1 121 ? -23.483 12.810 14.830 1.00 28.48 121 VAL A N 1
ATOM 906 C CA . VAL A 1 121 ? -24.295 13.902 14.279 1.00 28.48 121 VAL A CA 1
ATOM 907 C C . VAL A 1 121 ? -23.802 14.558 12.981 1.00 28.48 121 VAL A C 1
ATOM 909 O O . VAL A 1 121 ? -23.040 15.515 12.927 1.00 28.48 121 VAL A O 1
ATOM 912 N N . LYS A 1 122 ? -24.435 14.062 11.916 1.00 33.03 122 LYS A N 1
ATOM 913 C CA . LYS A 1 122 ? -24.769 14.722 10.654 1.00 33.03 122 LYS A CA 1
ATOM 914 C C . LYS A 1 122 ? -25.259 16.161 10.887 1.00 33.03 122 LYS A C 1
ATOM 916 O O . LYS A 1 122 ? -26.301 16.340 11.516 1.00 33.03 122 LYS A O 1
ATOM 921 N N . ILE A 1 123 ? -24.604 17.160 10.295 1.00 34.41 123 ILE A N 1
ATOM 922 C CA . ILE A 1 123 ? -25.240 18.461 10.055 1.00 34.41 123 ILE A CA 1
ATOM 923 C C . ILE A 1 123 ? -25.062 18.839 8.586 1.00 34.41 123 ILE A C 1
ATOM 925 O O . ILE A 1 123 ? -23.962 19.037 8.083 1.00 34.41 123 ILE A O 1
ATOM 929 N N . VAL A 1 124 ? -26.201 18.847 7.905 1.00 33.53 124 VAL A N 1
ATOM 930 C CA . VAL A 1 124 ? -26.437 19.396 6.574 1.00 33.53 124 VAL A CA 1
ATOM 931 C C . VAL A 1 124 ? -26.547 20.916 6.720 1.00 33.53 124 VAL A C 1
ATOM 933 O O . VAL A 1 124 ? -27.275 21.366 7.598 1.00 33.53 124 VAL A O 1
ATOM 936 N N . GLY A 1 125 ? -25.922 21.679 5.820 1.00 30.22 125 GLY A N 1
ATOM 937 C CA . GLY A 1 125 ? -26.324 23.062 5.533 1.00 30.22 125 GLY A CA 1
ATOM 938 C C . GLY A 1 125 ? -25.399 24.162 6.060 1.00 30.22 125 GLY A C 1
ATOM 939 O O . GLY A 1 125 ? -25.269 24.357 7.257 1.00 30.22 125 GLY A O 1
ATOM 940 N N . GLU A 1 126 ? -24.790 24.863 5.101 1.00 35.44 126 GLU A N 1
ATOM 941 C CA . GLU A 1 126 ? -24.722 26.325 4.952 1.00 35.44 126 GLU A CA 1
ATOM 942 C C . GLU A 1 126 ? -24.476 27.267 6.160 1.00 35.44 126 GLU A C 1
ATOM 944 O O . GLU A 1 126 ? -25.158 27.245 7.174 1.00 35.44 126 GLU A O 1
ATOM 949 N N . VAL A 1 127 ? -23.571 28.225 5.895 1.00 35.84 127 VAL A N 1
ATOM 950 C CA . VAL A 1 127 ? -23.348 29.548 6.516 1.00 35.84 127 VAL A CA 1
ATOM 951 C C . VAL A 1 127 ? -22.955 29.656 8.000 1.00 35.84 127 VAL A C 1
ATOM 953 O O . VAL A 1 127 ? -23.785 29.743 8.891 1.00 35.84 127 VAL A O 1
ATOM 956 N N . GLY A 1 128 ? -21.668 29.969 8.198 1.00 33.50 128 GLY A N 1
ATOM 957 C CA . GLY A 1 128 ? -21.265 31.181 8.919 1.00 33.50 128 GLY A CA 1
ATOM 958 C C . GLY A 1 128 ? -21.141 31.134 10.449 1.00 33.50 128 GLY A C 1
ATOM 959 O O . GLY A 1 128 ? -21.855 30.442 11.155 1.00 33.50 128 GLY A O 1
ATOM 960 N N . PHE A 1 129 ? -20.265 32.028 10.916 1.00 29.81 129 PHE A N 1
ATOM 961 C CA . PHE A 1 129 ? -20.093 32.543 12.280 1.00 29.81 129 PHE A CA 1
ATOM 962 C C . PHE A 1 129 ? -19.202 31.785 13.285 1.00 29.81 129 PHE A C 1
ATOM 964 O O . PHE A 1 129 ? -19.532 30.750 13.847 1.00 29.81 129 PHE A O 1
ATOM 971 N N . MET A 1 130 ? -18.067 32.449 13.548 1.00 44.09 130 MET A N 1
ATOM 972 C CA . MET A 1 130 ? -17.305 32.535 14.800 1.00 44.09 130 MET A CA 1
ATOM 973 C C . MET A 1 130 ? -18.125 32.241 16.072 1.00 44.09 130 MET A C 1
ATOM 975 O O . MET A 1 130 ? -19.243 32.728 16.189 1.00 44.09 130 MET A O 1
ATOM 979 N N . PHE A 1 131 ? -17.528 31.586 17.077 1.00 36.38 131 PHE A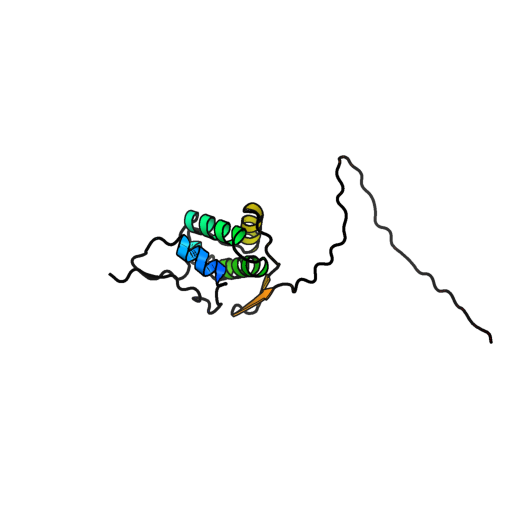 N 1
ATOM 980 C CA . PHE A 1 131 ? -17.066 32.235 18.322 1.00 36.38 131 PHE A CA 1
ATOM 981 C C . PHE A 1 131 ? -16.676 31.228 19.428 1.00 36.38 131 PHE A C 1
ATOM 983 O O . PHE A 1 131 ? -17.399 30.292 19.738 1.00 36.38 131 PHE A O 1
ATOM 990 N N . SER A 1 132 ? -15.540 31.554 20.054 1.00 37.62 132 SER A N 1
ATOM 991 C CA . SER A 1 132 ? -15.230 31.554 21.493 1.00 37.62 132 SER A CA 1
ATOM 992 C C . SER A 1 132 ? -15.321 30.291 22.362 1.00 37.62 132 SER A C 1
ATOM 994 O O . SER A 1 132 ? -16.379 29.811 22.748 1.00 37.62 132 SER A O 1
ATOM 996 N N . THR A 1 133 ? -14.127 29.929 22.840 1.00 50.16 133 THR A N 1
ATOM 997 C CA . THR A 1 133 ? -13.770 29.519 24.210 1.00 50.16 133 THR A CA 1
ATOM 998 C C . THR A 1 133 ? -14.808 29.804 25.303 1.00 50.16 133 THR A C 1
ATOM 1000 O O . THR A 1 133 ? -15.149 30.964 25.541 1.00 50.16 133 THR A O 1
ATOM 1003 N N . VAL A 1 134 ? -15.152 28.777 26.088 1.00 45.38 134 VAL A N 1
ATOM 1004 C CA . VAL A 1 134 ? -15.677 28.933 27.453 1.00 45.38 134 VAL A CA 1
ATOM 1005 C C . VAL A 1 134 ? -14.959 27.961 28.393 1.00 45.38 134 VAL A C 1
ATOM 1007 O O . VAL A 1 134 ? -15.108 26.746 28.320 1.00 45.38 134 VAL A O 1
ATOM 1010 N N . THR A 1 135 ? -14.162 28.547 29.282 1.00 50.59 135 THR A N 1
ATOM 1011 C CA . THR A 1 135 ? -13.674 27.994 30.550 1.00 50.59 135 THR A CA 1
ATOM 1012 C C . THR A 1 135 ? -14.831 27.544 31.442 1.00 50.59 135 THR A C 1
ATOM 1014 O O . THR A 1 135 ? -15.753 28.329 31.660 1.00 50.59 135 THR A O 1
ATOM 1017 N N . VAL A 1 136 ? -14.749 26.356 32.048 1.00 47.94 136 VAL A N 1
ATOM 1018 C CA . VAL A 1 136 ? -15.656 25.961 33.140 1.00 47.94 136 VAL A CA 1
ATOM 1019 C C . VAL A 1 136 ? -14.869 25.903 34.447 1.00 47.94 136 VAL A C 1
ATOM 1021 O O . VAL A 1 136 ? -14.026 25.034 34.652 1.00 47.94 136 VAL A O 1
ATOM 1024 N N . ALA A 1 137 ? -15.140 26.881 35.310 1.00 41.31 137 ALA A N 1
ATOM 1025 C CA . ALA A 1 137 ? -14.704 26.928 36.695 1.00 41.31 137 ALA A CA 1
ATOM 1026 C C . ALA A 1 137 ? -15.730 26.230 37.609 1.00 41.31 137 ALA A C 1
ATOM 1028 O O . ALA A 1 137 ? -16.931 26.382 37.418 1.00 41.31 137 ALA A O 1
ATOM 1029 N N . SER A 1 138 ? -15.195 25.509 38.599 1.00 44.97 138 SER A N 1
ATOM 1030 C CA . SER A 1 138 ? -15.679 25.244 39.965 1.00 44.97 138 SER A CA 1
ATOM 1031 C C . SER A 1 138 ? -17.179 25.081 40.251 1.00 44.97 138 SER A C 1
ATOM 1033 O O . SER A 1 138 ? -17.936 26.036 40.135 1.00 44.97 138 SER A O 1
ATOM 1035 N N . LEU A 1 139 ? -17.549 23.973 40.911 1.00 43.75 139 LEU A N 1
ATOM 1036 C CA . LEU A 1 139 ? -18.543 24.016 41.993 1.00 43.75 139 LEU A CA 1
ATOM 1037 C C . LEU A 1 139 ? -18.252 22.946 43.067 1.00 43.75 139 LEU A C 1
ATOM 1039 O O . LEU A 1 139 ? -18.315 21.747 42.814 1.00 43.75 139 LEU A O 1
ATOM 1043 N N . VAL A 1 140 ? -17.925 23.414 44.274 1.00 49.00 140 VAL A N 1
ATOM 1044 C CA . VAL A 1 140 ? -17.892 22.652 45.532 1.00 49.00 140 VAL A CA 1
ATOM 1045 C C . VAL A 1 140 ? -19.290 22.720 46.146 1.00 49.00 140 VAL A C 1
ATOM 1047 O O . VAL A 1 140 ? -19.832 23.815 46.281 1.00 49.00 140 VAL A O 1
ATOM 1050 N N . ALA A 1 141 ? -19.850 21.587 46.574 1.00 48.53 141 ALA A N 1
ATOM 1051 C CA . ALA A 1 141 ? -21.018 21.555 47.453 1.00 48.53 141 ALA A CA 1
ATOM 1052 C C . ALA A 1 141 ? -20.831 20.494 48.550 1.00 48.53 141 ALA A C 1
ATOM 1054 O O . ALA A 1 141 ? -20.749 19.297 48.285 1.00 48.53 141 ALA A O 1
ATOM 1055 N N . LEU A 1 142 ? -20.736 20.988 49.786 1.00 47.31 142 LEU A N 1
ATOM 1056 C CA . LEU A 1 142 ? -20.823 20.251 51.044 1.00 47.31 142 LEU A CA 1
ATOM 1057 C C . LEU A 1 142 ? -22.205 19.605 51.200 1.00 47.31 142 LEU A C 1
ATOM 1059 O O . LEU A 1 142 ? -23.209 20.283 51.003 1.00 47.31 142 LEU A O 1
ATOM 1063 N N . MET A 1 143 ? -22.256 18.365 51.687 1.00 49.41 143 MET A N 1
ATOM 1064 C CA . MET A 1 143 ? -23.416 17.840 52.415 1.00 49.41 143 MET A CA 1
ATOM 1065 C C . MET A 1 143 ? -22.912 17.052 53.626 1.00 49.41 143 MET A C 1
ATOM 1067 O O . MET A 1 143 ? -22.251 16.025 53.488 1.00 49.41 143 MET A O 1
ATOM 1071 N N . ALA A 1 144 ? -23.208 17.579 54.811 1.00 50.25 144 ALA A N 1
ATOM 1072 C CA . ALA A 1 144 ? -23.020 16.946 56.107 1.00 50.25 144 ALA A CA 1
ATOM 1073 C C . ALA A 1 144 ? -24.397 16.619 56.710 1.00 50.25 144 ALA A C 1
ATOM 1075 O O . ALA A 1 144 ? -25.285 17.464 56.640 1.00 50.25 144 ALA A O 1
ATOM 1076 N N . SER A 1 145 ? -24.491 15.442 57.351 1.00 40.97 145 SER A N 1
ATOM 1077 C CA . SER A 1 145 ? -25.506 14.994 58.335 1.00 40.97 145 SER A CA 1
ATOM 1078 C C . SER A 1 145 ? -26.936 14.809 57.785 1.00 40.97 145 SER A C 1
ATOM 1080 O O . SER A 1 145 ? -27.447 15.641 57.054 1.00 40.97 145 SER A O 1
ATOM 1082 N N . SER A 1 146 ? -27.694 13.744 58.064 1.00 41.25 146 SER A N 1
ATOM 1083 C CA . SER A 1 146 ? -27.901 13.032 59.333 1.00 41.25 146 SER A CA 1
ATOM 1084 C C . SER A 1 146 ? -28.801 11.808 59.089 1.00 41.25 146 SER A C 1
ATOM 1086 O O . SER A 1 146 ? -29.776 11.948 58.350 1.00 41.25 146 SER A O 1
ATOM 1088 N N . LEU A 1 147 ? -28.513 10.675 59.744 1.00 40.81 147 LEU A N 1
ATOM 1089 C CA . LEU A 1 147 ? -29.468 9.706 60.319 1.00 40.81 147 LEU A CA 1
ATOM 1090 C C . LEU A 1 147 ? -28.702 8.649 61.124 1.00 40.81 147 LEU A C 1
ATOM 1092 O O . LEU A 1 147 ? -27.707 8.119 60.585 1.00 40.81 147 LEU A O 1
#

Sequence (147 aa):
MAHGQFNFTPSDIPWPTCARTCCNANFDQFPKPVNHPLCISQPFYDNVTTCVASNCTEYEQGAYAVVAEIECPKDEGYEVDIDKDAVVADLKDAGGTPQSCEGINNETIQCQNGTAENAGVKIVGEVGFMFSTVTVASLVALMASSL

Radius of gyration: 23.08 Å; chains: 1; bounding box: 47×50×78 Å